Protein AF-A0A382MS43-F1 (afdb_monomer)

Organism: NCBI:txid408172

pLDDT: mean 93.51, std 7.99, range [49.44, 97.81]

Secondary structure (DSSP, 8-state):
-PPEEEEEEEETTTTEEEEEEE-TTSPEEEEEE-TTSPPPTTS-HHHHHHHHHH--HHHHHHHHHHHHHHHHHHT--

Solvent-accessible surface area (backbone atoms only — not comparable to full-atom values): 4653 Å² total; per-residue (Å²): 132,83,58,44,84,71,47,79,45,76,44,74,92,55,46,26,39,40,38,35,25,34,37,96,87,70,46,81,47,74,52,75,48,53,64,87,61,83,81,60,93,87,52,56,64,73,58,51,54,49,44,64,73,56,50,38,72,67,36,38,50,55,43,52,52,50,51,53,55,51,52,54,64,69,71,72,119

Nearest PDB structures (foldseek):
  2yhh-assembly1_A  TM=6.141E-01  e=1.905E-01  Microcystis aeruginosa
  7w3k-assembly1_F  TM=6.693E-01  e=2.704E+00  Homo sapiens
  5g3q-assembly2_B  TM=3.028E-01  e=4.417E-01  Homo sapiens
  8dml-assembly2_C  TM=4.935E-01  e=1.024E+00  Vibrio parahaemolyticus
  3gyx-assembly6_L  TM=4.845E-01  e=3.737E+00  Megalodesulfovibrio gigas

Foldseek 3Di:
DDFAWDDWDFDDPLRKTWTWTQDPVRDIDIDIHGLPDDDDPPDDVVVVVSSVVRSDPVSVVVVVVVVVVVVVVVPPD

Radius of gyration: 14.91 Å; Cα contacts (8 Å, |Δi|>4): 92; chains: 1; bounding box: 41×23×39 Å

Mean predicted aligned error: 3.9 Å

Structure (mmCIF, N/CA/C/O backbone):
data_AF-A0A382MS43-F1
#
_entry.id   AF-A0A382MS43-F1
#
loop_
_atom_site.group_PDB
_atom_site.id
_atom_site.type_symbol
_atom_site.label_atom_id
_atom_site.label_alt_id
_atom_site.label_comp_id
_atom_site.label_asym_id
_atom_site.label_entity_id
_atom_site.label_seq_id
_atom_site.pdbx_PDB_ins_code
_atom_site.Cartn_x
_atom_site.Cartn_y
_atom_site.Cartn_z
_atom_site.occupancy
_atom_site.B_iso_or_equiv
_atom_site.auth_seq_id
_atom_site.auth_comp_id
_atom_site.auth_asym_id
_atom_site.auth_atom_id
_atom_site.pdbx_PDB_model_num
ATOM 1 N N . MET A 1 1 ? 4.862 -5.356 -21.534 1.00 61.72 1 MET A N 1
ATOM 2 C CA . MET A 1 1 ? 6.010 -5.567 -20.633 1.00 61.72 1 MET A CA 1
ATOM 3 C C . MET A 1 1 ? 5.575 -5.076 -19.252 1.00 61.72 1 MET A C 1
ATOM 5 O O . MET A 1 1 ? 4.438 -4.628 -19.130 1.00 61.72 1 MET A O 1
ATOM 9 N N . ALA A 1 2 ? 6.366 -5.245 -18.190 1.00 76.81 2 ALA A N 1
ATOM 10 C CA . ALA A 1 2 ? 5.975 -4.725 -16.875 1.00 76.81 2 ALA A CA 1
ATOM 11 C C . ALA A 1 2 ? 6.171 -3.198 -16.838 1.00 76.81 2 ALA A C 1
ATOM 13 O O . ALA A 1 2 ? 7.247 -2.725 -17.199 1.00 76.81 2 ALA A O 1
ATOM 14 N N . ASN A 1 3 ? 5.164 -2.440 -16.388 1.00 89.62 3 ASN A N 1
ATOM 15 C CA . ASN A 1 3 ? 5.253 -0.978 -16.268 1.00 89.62 3 ASN A CA 1
ATOM 16 C C . ASN A 1 3 ? 6.457 -0.580 -15.411 1.00 89.62 3 ASN A C 1
ATOM 18 O O . ASN A 1 3 ? 6.693 -1.205 -14.382 1.00 89.62 3 ASN A O 1
ATOM 22 N N . THR A 1 4 ? 7.182 0.477 -15.767 1.00 93.50 4 THR A N 1
ATOM 23 C CA . THR A 1 4 ? 8.357 0.952 -15.021 1.00 93.50 4 THR A CA 1
ATOM 24 C C . THR A 1 4 ? 7.935 1.767 -13.802 1.00 93.50 4 THR A C 1
ATOM 26 O O . THR A 1 4 ? 7.136 2.692 -13.929 1.00 93.50 4 THR A O 1
ATOM 29 N N . LEU A 1 5 ? 8.482 1.468 -12.620 1.00 94.75 5 LEU A N 1
ATOM 30 C CA . LEU A 1 5 ? 8.229 2.268 -11.419 1.00 94.75 5 LEU A CA 1
ATOM 31 C C . LEU A 1 5 ? 8.752 3.695 -11.616 1.00 94.75 5 LEU A C 1
ATOM 33 O O . LEU A 1 5 ? 9.914 3.885 -11.964 1.00 94.75 5 LEU A O 1
ATOM 37 N N . ASN A 1 6 ? 7.895 4.687 -11.387 1.00 96.12 6 ASN A N 1
ATOM 38 C CA . ASN A 1 6 ? 8.247 6.097 -11.523 1.00 96.12 6 ASN A CA 1
ATOM 39 C C . ASN A 1 6 ? 8.327 6.794 -10.159 1.00 96.12 6 ASN A C 1
ATOM 41 O O . ASN A 1 6 ? 9.276 7.528 -9.909 1.00 96.12 6 ASN A O 1
ATOM 45 N N . GLU A 1 7 ? 7.342 6.580 -9.284 1.00 96.50 7 GLU A N 1
ATOM 46 C CA . GLU A 1 7 ? 7.261 7.283 -8.002 1.00 96.50 7 GLU A CA 1
ATOM 47 C C . GLU A 1 7 ? 6.439 6.487 -6.981 1.00 96.50 7 GLU A C 1
ATOM 49 O O . GLU A 1 7 ? 5.425 5.877 -7.327 1.00 96.50 7 GLU A O 1
ATOM 54 N N . ILE A 1 8 ? 6.856 6.540 -5.712 1.00 97.31 8 ILE A N 1
ATOM 55 C CA . ILE A 1 8 ? 6.084 6.060 -4.561 1.00 97.31 8 ILE A CA 1
ATOM 56 C C . ILE A 1 8 ? 5.922 7.231 -3.592 1.00 97.31 8 ILE A C 1
ATOM 58 O O . ILE A 1 8 ? 6.910 7.798 -3.128 1.00 97.31 8 ILE A O 1
ATOM 62 N N . THR A 1 9 ? 4.681 7.585 -3.263 1.00 97.38 9 THR A N 1
ATOM 63 C CA . THR A 1 9 ? 4.376 8.609 -2.253 1.00 97.38 9 THR A CA 1
ATOM 64 C C . THR A 1 9 ? 3.525 8.030 -1.135 1.00 97.38 9 THR A C 1
ATOM 66 O O . THR A 1 9 ? 2.657 7.192 -1.368 1.00 97.38 9 THR A O 1
ATOM 69 N N . VAL A 1 10 ? 3.772 8.489 0.090 1.00 97.00 10 VAL A N 1
ATOM 70 C CA . VAL A 1 10 ? 2.974 8.133 1.268 1.00 97.00 10 VAL A CA 1
ATOM 71 C C . VAL A 1 10 ? 1.965 9.247 1.501 1.00 97.00 10 VAL A C 1
ATOM 73 O O . VAL A 1 10 ? 2.329 10.422 1.502 1.00 97.00 10 VAL A O 1
ATOM 76 N N . SER A 1 11 ? 0.694 8.897 1.662 1.00 93.88 11 SER A N 1
ATOM 77 C CA . SER A 1 11 ? -0.395 9.869 1.728 1.00 93.88 11 SER A CA 1
ATOM 78 C C . SER A 1 11 ? -1.391 9.532 2.833 1.00 93.88 11 SER A C 1
ATOM 80 O O . SER A 1 11 ? -1.771 8.375 3.006 1.00 93.88 11 SER A O 1
ATOM 82 N N . GLY A 1 12 ? -1.854 10.576 3.526 1.00 93.00 12 GLY A N 1
ATOM 83 C CA . GLY A 1 12 ? -2.861 10.480 4.580 1.00 93.00 12 GLY A CA 1
ATOM 84 C C . GLY A 1 12 ? -2.335 9.900 5.892 1.00 93.00 12 GLY A C 1
ATOM 85 O O . GLY A 1 12 ? -1.175 9.494 6.002 1.00 93.00 12 GLY A O 1
ATOM 86 N N . ASP A 1 13 ? -3.224 9.855 6.879 1.00 92.38 13 ASP A N 1
ATOM 87 C CA . ASP A 1 13 ? -2.892 9.450 8.249 1.00 92.38 13 ASP A CA 1
ATOM 88 C C . ASP A 1 13 ? -2.606 7.945 8.354 1.00 92.38 13 ASP A C 1
ATOM 90 O O . ASP A 1 13 ? -1.739 7.523 9.115 1.00 92.38 13 ASP A O 1
ATOM 94 N N . TYR A 1 14 ? -3.245 7.138 7.501 1.00 96.12 14 TYR A N 1
ATOM 95 C CA . TYR A 1 14 ? -3.083 5.679 7.449 1.00 96.12 14 TYR A CA 1
ATOM 96 C C . TYR A 1 14 ? -1.989 5.212 6.478 1.00 96.12 14 TYR A C 1
ATOM 98 O O . TYR A 1 14 ? -1.946 4.044 6.094 1.00 96.12 14 TYR A O 1
ATOM 106 N N . LYS A 1 15 ? -1.110 6.132 6.054 1.00 97.06 15 LYS A N 1
ATOM 107 C CA . LYS A 1 15 ? 0.087 5.836 5.252 1.00 97.06 15 LYS A CA 1
ATOM 108 C C . LYS A 1 15 ? -0.204 5.054 3.966 1.00 97.06 15 LYS A C 1
ATOM 110 O O . LYS A 1 15 ? 0.495 4.101 3.624 1.00 97.06 15 LYS A O 1
ATOM 115 N N . HIS A 1 16 ? -1.224 5.467 3.216 1.00 97.38 16 HIS A N 1
ATOM 116 C CA . HIS A 1 16 ? -1.522 4.845 1.927 1.00 97.38 16 HIS A CA 1
ATOM 117 C C . HIS A 1 16 ? -0.359 5.063 0.960 1.00 97.38 16 HIS A C 1
ATOM 119 O O . HIS A 1 16 ? 0.125 6.190 0.804 1.00 97.38 16 HIS A O 1
ATOM 125 N N . LEU A 1 17 ? 0.058 3.999 0.279 1.00 97.81 17 LEU A N 1
ATOM 126 C CA . LEU A 1 17 ? 1.101 4.074 -0.735 1.00 97.81 17 LEU A CA 1
ATOM 127 C C . LEU A 1 17 ? 0.457 4.391 -2.076 1.00 97.81 17 LEU A C 1
ATOM 129 O O . LEU A 1 17 ? -0.317 3.596 -2.60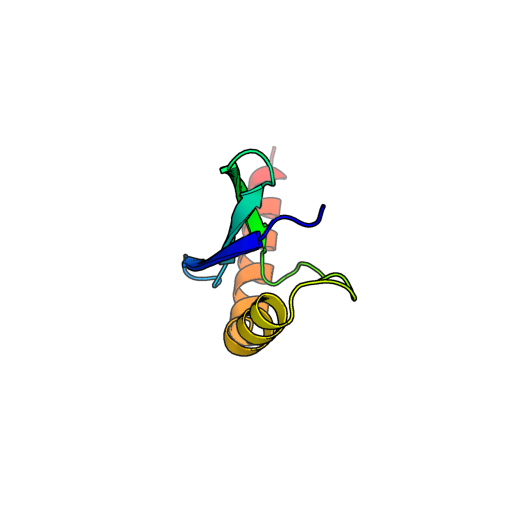4 1.00 97.81 17 LEU A O 1
ATOM 133 N N . ARG A 1 18 ? 0.773 5.552 -2.645 1.00 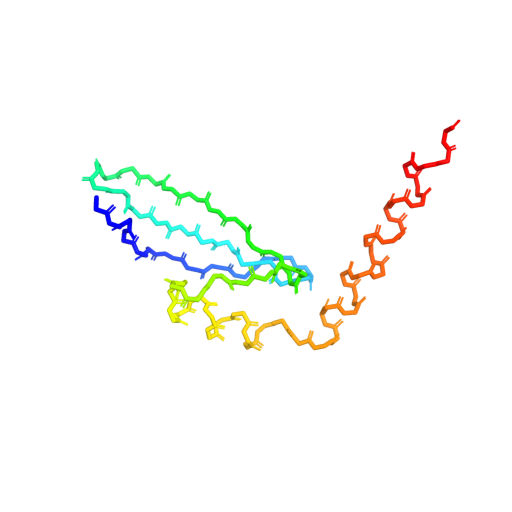97.62 18 ARG A N 1
ATOM 134 C CA . ARG A 1 18 ? 0.392 5.902 -4.013 1.00 97.62 18 ARG A CA 1
ATOM 135 C C . ARG A 1 18 ? 1.571 5.627 -4.926 1.00 97.62 18 ARG A C 1
ATOM 137 O O . ARG A 1 18 ? 2.610 6.278 -4.824 1.00 97.62 18 ARG A O 1
ATOM 144 N N . ILE A 1 19 ? 1.381 4.672 -5.820 1.00 97.19 19 ILE A N 1
ATOM 145 C CA . ILE A 1 19 ? 2.399 4.199 -6.746 1.00 97.19 19 ILE A CA 1
ATOM 146 C C . ILE A 1 19 ? 2.044 4.728 -8.129 1.00 97.19 19 ILE A C 1
ATOM 148 O O . ILE A 1 19 ? 0.923 4.534 -8.610 1.00 97.19 19 ILE A O 1
ATOM 152 N N . ARG A 1 20 ? 3.002 5.404 -8.762 1.00 97.25 20 ARG A N 1
ATOM 153 C CA . ARG A 1 20 ? 2.940 5.806 -10.165 1.00 97.25 20 ARG A CA 1
ATOM 154 C C . ARG A 1 20 ? 3.953 4.992 -10.950 1.00 97.25 20 ARG A C 1
ATOM 156 O O . ARG A 1 20 ? 5.129 4.929 -10.596 1.00 97.25 20 ARG A O 1
ATOM 163 N N . GLU A 1 21 ? 3.494 4.422 -12.048 1.00 96.25 21 GLU A N 1
ATOM 164 C CA . GLU A 1 21 ? 4.291 3.649 -12.991 1.00 96.25 21 GLU A CA 1
ATOM 165 C C . GLU A 1 21 ? 4.106 4.236 -14.396 1.00 96.25 21 GLU A C 1
ATOM 167 O 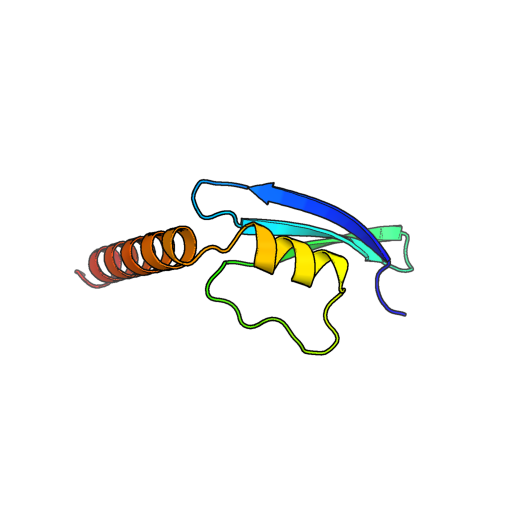O . GLU A 1 21 ? 3.066 4.827 -14.697 1.00 96.25 21 GLU A O 1
ATOM 172 N N . ILE A 1 22 ? 5.116 4.093 -15.249 1.00 96.50 22 ILE A N 1
ATOM 173 C CA . ILE A 1 22 ? 5.054 4.436 -16.671 1.00 96.50 22 ILE A CA 1
ATOM 174 C C . ILE A 1 22 ? 4.851 3.146 -17.468 1.00 96.50 22 ILE A C 1
ATOM 176 O O . ILE A 1 22 ? 5.623 2.197 -17.319 1.00 96.50 22 ILE A O 1
ATOM 180 N N . THR A 1 23 ? 3.815 3.103 -18.297 1.00 93.81 23 THR A N 1
ATOM 181 C CA . THR A 1 23 ? 3.559 1.998 -19.226 1.00 93.81 23 THR A CA 1
ATOM 182 C C . THR A 1 23 ? 4.537 2.040 -20.400 1.00 93.81 23 THR A C 1
ATOM 184 O O . THR A 1 23 ? 5.173 3.058 -20.670 1.00 93.81 23 THR A O 1
ATOM 187 N N . ASP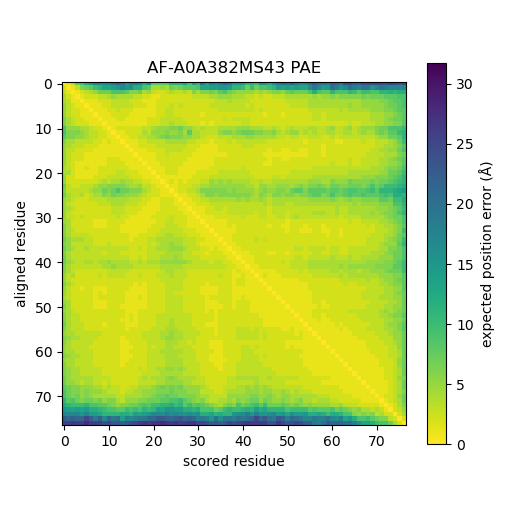 A 1 24 ? 4.604 0.960 -21.176 1.00 90.81 24 ASP A N 1
ATOM 188 C CA . ASP A 1 24 ? 5.428 0.915 -22.393 1.00 90.81 24 ASP A CA 1
ATOM 189 C C . ASP A 1 24 ? 5.018 1.973 -23.443 1.00 90.81 24 ASP A C 1
ATOM 191 O O . ASP A 1 24 ? 5.832 2.367 -24.275 1.00 90.81 24 ASP A O 1
ATOM 195 N N . SER A 1 25 ? 3.768 2.457 -23.399 1.00 93.44 25 SER A N 1
ATOM 196 C CA . SER A 1 25 ? 3.267 3.557 -24.239 1.00 93.44 25 SER A CA 1
ATOM 197 C C . SER A 1 25 ? 3.683 4.951 -23.751 1.00 93.44 25 SER A C 1
ATOM 199 O O . SER A 1 25 ? 3.435 5.934 -24.446 1.00 93.44 25 SER A O 1
ATOM 201 N N . GLY A 1 26 ? 4.320 5.055 -22.580 1.00 92.44 26 GLY A N 1
ATOM 202 C CA . GLY A 1 26 ? 4.661 6.327 -21.940 1.00 92.44 26 GLY A CA 1
ATOM 203 C C . GLY A 1 26 ? 3.536 6.926 -21.089 1.00 92.44 26 GLY A C 1
ATOM 204 O O . GLY A 1 26 ? 3.705 8.017 -20.545 1.00 92.44 26 GLY A O 1
ATOM 205 N N . ASP A 1 27 ? 2.408 6.227 -20.941 1.00 95.69 27 ASP A N 1
ATOM 206 C CA . ASP A 1 27 ? 1.287 6.672 -20.114 1.00 95.69 27 ASP A CA 1
ATOM 207 C C . ASP A 1 27 ? 1.539 6.401 -18.628 1.00 95.69 27 ASP A C 1
ATOM 209 O O . ASP A 1 27 ? 2.321 5.532 -18.242 1.00 95.69 27 ASP A O 1
ATOM 213 N N . TYR A 1 28 ? 0.829 7.127 -17.765 1.00 95.56 28 TYR A N 1
ATOM 214 C CA . TYR A 1 28 ? 0.903 6.911 -16.323 1.00 95.56 28 TYR A CA 1
ATOM 215 C C . TYR A 1 28 ? -0.168 5.940 -15.834 1.00 95.56 28 TYR A C 1
ATOM 217 O O . TYR A 1 28 ? -1.356 6.271 -15.821 1.00 95.56 28 TYR A O 1
ATOM 225 N N . HIS A 1 29 ? 0.272 4.807 -15.297 1.00 95.00 29 HIS A N 1
ATOM 226 C CA . HIS A 1 29 ? -0.545 3.925 -14.476 1.00 95.00 29 HIS A CA 1
ATOM 227 C C . HIS A 1 29 ? -0.404 4.327 -13.001 1.00 95.00 29 HIS A C 1
ATOM 229 O O . HIS A 1 29 ? 0.702 4.565 -12.514 1.00 95.00 29 HIS A O 1
ATOM 235 N N . ARG A 1 30 ? -1.523 4.461 -12.282 1.00 95.00 30 ARG A N 1
ATOM 236 C CA . ARG A 1 30 ? -1.528 4.848 -10.865 1.00 95.00 30 ARG A CA 1
ATOM 237 C C . ARG A 1 30 ? -2.362 3.868 -10.066 1.00 95.00 30 ARG A C 1
ATOM 239 O O . ARG A 1 30 ? -3.499 3.594 -10.436 1.00 95.00 30 ARG A O 1
ATOM 246 N N . ARG A 1 31 ? -1.824 3.422 -8.936 1.00 95.44 31 ARG A N 1
ATOM 247 C CA . ARG A 1 31 ? -2.537 2.583 -7.971 1.00 95.44 31 ARG A CA 1
ATOM 248 C C . ARG A 1 31 ? -2.279 3.052 -6.550 1.00 95.44 31 ARG A C 1
ATOM 250 O O . ARG A 1 31 ? -1.270 3.699 -6.270 1.00 95.44 31 ARG A O 1
ATOM 257 N N . VAL A 1 32 ? -3.220 2.742 -5.669 1.00 96.50 32 VAL A N 1
ATOM 258 C CA . VAL A 1 32 ? -3.135 3.052 -4.243 1.00 96.50 32 VAL A CA 1
ATOM 259 C C . VAL A 1 32 ? -3.232 1.749 -3.476 1.00 96.50 32 VAL A C 1
ATOM 261 O O . VAL A 1 32 ? -4.156 0.977 -3.714 1.00 96.50 32 VAL A O 1
ATOM 264 N N . LEU A 1 33 ? -2.282 1.522 -2.576 1.00 97.38 33 LEU A N 1
ATOM 265 C CA . LEU A 1 33 ? -2.283 0.385 -1.668 1.00 97.38 33 LEU A CA 1
ATOM 266 C C . LEU A 1 33 ? -2.539 0.876 -0.243 1.00 97.38 33 LEU A C 1
ATOM 268 O O . LEU A 1 33 ? -1.974 1.888 0.189 1.00 97.38 33 LEU A O 1
ATOM 272 N N . THR A 1 34 ? -3.397 0.158 0.471 1.00 97.12 34 THR A N 1
ATOM 273 C CA . THR A 1 34 ? -3.740 0.410 1.875 1.00 97.12 34 THR A CA 1
ATOM 274 C C . THR A 1 34 ? -3.121 -0.663 2.767 1.00 97.12 34 THR A C 1
ATOM 276 O O . THR A 1 34 ? -2.816 -1.762 2.306 1.00 97.12 34 THR A O 1
ATOM 279 N N . CYS A 1 35 ? -2.920 -0.352 4.048 1.00 96.81 35 CYS A N 1
ATOM 280 C CA . CYS A 1 35 ? -2.132 -1.184 4.964 1.00 96.81 35 CYS A CA 1
ATOM 281 C C . CYS A 1 35 ? -2.766 -2.531 5.353 1.00 96.81 35 CYS A C 1
ATOM 283 O O . CYS A 1 35 ? -2.113 -3.360 5.984 1.00 96.81 35 CYS A O 1
ATOM 285 N N . ASP A 1 36 ? -4.022 -2.755 4.975 1.00 95.94 36 ASP A N 1
ATOM 286 C CA . ASP A 1 36 ? -4.753 -4.014 5.116 1.00 95.94 36 ASP A CA 1
ATOM 287 C C . ASP A 1 36 ? -4.670 -4.920 3.874 1.00 95.94 36 ASP A C 1
ATOM 289 O O . ASP A 1 36 ? -5.162 -6.048 3.908 1.00 95.94 36 ASP A O 1
ATOM 293 N N . MET A 1 37 ? -4.076 -4.450 2.772 1.00 96.00 37 MET A N 1
ATOM 294 C CA . MET A 1 37 ? -3.889 -5.258 1.568 1.00 96.00 37 MET A CA 1
ATOM 295 C C . MET A 1 37 ? -2.718 -6.231 1.730 1.00 96.00 37 MET A C 1
ATOM 297 O O . MET A 1 37 ? -1.674 -5.897 2.287 1.00 96.00 37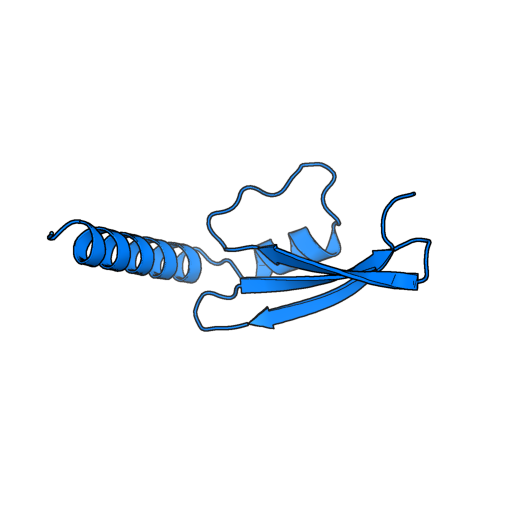 MET A O 1
ATOM 301 N N . THR A 1 38 ? -2.867 -7.433 1.171 1.00 94.88 38 THR A N 1
ATOM 302 C CA . THR A 1 38 ? -1.750 -8.373 1.001 1.00 94.88 38 THR A CA 1
ATOM 303 C C . THR A 1 38 ? -1.028 -8.056 -0.306 1.00 94.88 38 THR A C 1
ATOM 305 O O . THR A 1 38 ? -1.659 -8.018 -1.362 1.00 94.88 38 THR A O 1
ATOM 308 N N . LEU A 1 39 ? 0.281 -7.803 -0.239 1.00 95.06 39 LEU A N 1
ATOM 309 C CA . LEU A 1 39 ? 1.106 -7.563 -1.425 1.00 95.06 39 LEU A CA 1
ATOM 310 C C . LEU A 1 39 ? 1.405 -8.881 -2.144 1.00 95.06 39 LEU A C 1
ATOM 312 O O . LEU A 1 39 ? 1.619 -9.901 -1.494 1.00 95.06 39 LEU A O 1
ATOM 316 N N . ALA A 1 40 ? 1.438 -8.849 -3.477 1.00 94.38 40 ALA A N 1
ATOM 317 C CA . ALA A 1 40 ? 1.792 -10.017 -4.276 1.00 94.38 40 ALA A CA 1
ATOM 318 C C . ALA A 1 40 ? 3.273 -10.403 -4.094 1.00 94.38 40 ALA A 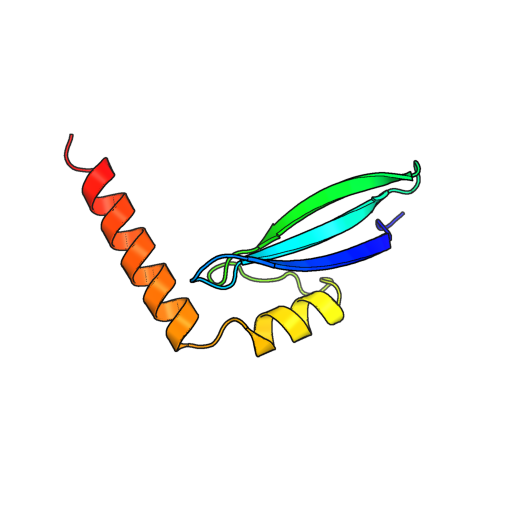C 1
ATOM 320 O O . ALA A 1 40 ? 4.133 -9.554 -3.836 1.00 94.38 40 ALA A O 1
ATOM 321 N N . ASP A 1 41 ? 3.592 -11.684 -4.275 1.00 93.56 41 ASP A N 1
ATOM 322 C CA . ASP A 1 41 ? 4.967 -12.182 -4.145 1.00 93.56 41 ASP A CA 1
ATOM 323 C C . ASP A 1 41 ? 5.911 -11.589 -5.200 1.00 93.56 41 ASP A C 1
ATOM 325 O O . ASP A 1 41 ? 7.087 -11.364 -4.917 1.00 93.56 41 ASP A O 1
ATOM 329 N N . ASP A 1 42 ? 5.404 -11.268 -6.389 1.00 92.81 42 ASP A N 1
ATOM 330 C CA . ASP A 1 42 ? 6.131 -10.620 -7.485 1.00 92.81 42 ASP A CA 1
ATOM 331 C C . ASP A 1 42 ? 6.030 -9.083 -7.464 1.00 92.81 42 ASP A C 1
ATOM 333 O O . ASP A 1 42 ? 6.479 -8.409 -8.393 1.00 92.81 42 ASP A O 1
ATOM 337 N N . GLU A 1 43 ? 5.481 -8.512 -6.387 1.00 94.44 43 GLU A N 1
ATOM 338 C CA . GLU A 1 43 ? 5.451 -7.068 -6.182 1.00 94.44 43 GLU A CA 1
ATOM 339 C C . GLU A 1 43 ? 6.871 -6.484 -6.106 1.00 94.44 43 GLU A C 1
ATOM 341 O O . GLU A 1 43 ? 7.815 -7.121 -5.625 1.00 94.44 43 GLU A O 1
ATOM 346 N N . ARG A 1 44 ? 7.017 -5.235 -6.557 1.00 93.88 44 ARG A N 1
ATOM 347 C CA . ARG A 1 44 ? 8.304 -4.530 -6.577 1.00 93.88 44 ARG A CA 1
ATOM 348 C C . ARG A 1 44 ? 8.896 -4.416 -5.175 1.00 93.88 44 ARG A C 1
ATOM 350 O O . ARG A 1 44 ? 8.204 -4.010 -4.241 1.00 93.88 44 ARG A O 1
ATOM 357 N N . GLN A 1 45 ? 10.189 -4.709 -5.040 1.00 95.88 4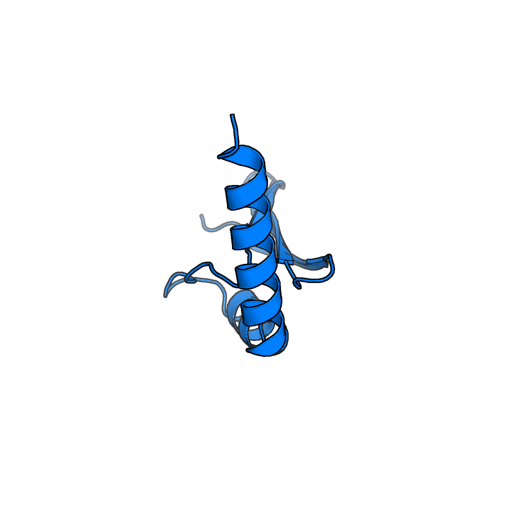5 GLN A N 1
ATOM 358 C CA . GLN A 1 45 ? 10.857 -4.700 -3.739 1.00 95.88 45 GLN A CA 1
ATOM 359 C C . GLN A 1 45 ? 10.783 -3.320 -3.077 1.00 95.88 45 GLN A C 1
ATOM 361 O O . GLN A 1 45 ? 10.475 -3.232 -1.898 1.00 95.88 45 GLN A O 1
ATOM 366 N N . GLU A 1 46 ? 10.918 -2.238 -3.844 1.00 96.31 46 GLU A N 1
ATOM 367 C CA . GLU A 1 46 ? 10.819 -0.872 -3.323 1.00 96.31 46 GLU A CA 1
ATOM 368 C C . GLU A 1 46 ? 9.429 -0.558 -2.747 1.00 96.31 46 GLU A C 1
ATOM 370 O O . GLU A 1 46 ? 9.301 0.228 -1.807 1.00 96.31 46 GLU A O 1
ATOM 375 N N . VAL A 1 47 ? 8.374 -1.173 -3.295 1.00 96.44 47 VAL A N 1
ATOM 376 C CA . VAL A 1 47 ? 7.008 -1.056 -2.764 1.00 96.44 47 VAL A CA 1
ATOM 377 C C . VAL A 1 47 ? 6.880 -1.849 -1.468 1.00 96.44 47 VAL A C 1
ATOM 379 O O . VAL A 1 47 ? 6.319 -1.330 -0.503 1.00 96.44 47 VAL A O 1
ATOM 382 N N . LYS A 1 48 ? 7.426 -3.071 -1.426 1.00 97.31 48 LYS A N 1
ATOM 383 C CA . LYS A 1 48 ? 7.436 -3.915 -0.223 1.00 97.31 48 LYS A CA 1
ATOM 384 C C . LYS A 1 48 ? 8.198 -3.256 0.923 1.00 97.31 48 LYS A C 1
ATOM 386 O O . LYS A 1 48 ? 7.646 -3.138 2.010 1.00 97.31 48 LYS A O 1
ATOM 391 N N . ASP A 1 49 ? 9.395 -2.741 0.658 1.00 97.50 49 ASP A N 1
ATOM 392 C CA . ASP A 1 49 ? 10.226 -2.055 1.651 1.00 97.50 49 ASP A CA 1
ATOM 393 C C . ASP A 1 49 ? 9.503 -0.826 2.212 1.00 97.50 49 ASP A C 1
ATOM 395 O O . ASP A 1 49 ? 9.518 -0.561 3.415 1.00 97.50 49 ASP A O 1
ATOM 399 N N . LYS A 1 50 ? 8.814 -0.069 1.346 1.00 97.19 50 LYS A N 1
ATOM 400 C CA . LYS A 1 50 ? 8.050 1.102 1.781 1.00 97.19 50 LYS A CA 1
ATOM 401 C C . LYS A 1 50 ? 6.817 0.717 2.596 1.00 97.19 50 LYS A C 1
ATOM 403 O O . LYS A 1 50 ? 6.496 1.408 3.559 1.00 97.19 50 LYS A O 1
ATOM 408 N N . ALA A 1 51 ? 6.140 -0.368 2.227 1.00 97.19 51 ALA A N 1
ATOM 409 C CA . ALA A 1 51 ? 5.028 -0.914 2.994 1.00 97.19 51 ALA A CA 1
ATOM 410 C C . ALA A 1 51 ? 5.486 -1.381 4.378 1.00 97.19 51 ALA A C 1
ATOM 412 O O . ALA A 1 51 ? 4.868 -1.012 5.368 1.00 97.19 51 ALA A O 1
ATOM 413 N N . GLU A 1 52 ? 6.592 -2.117 4.468 1.00 96.50 52 GLU A N 1
ATOM 414 C CA . GLU A 1 52 ? 7.159 -2.561 5.745 1.00 96.50 52 GLU A CA 1
ATOM 415 C C . GLU A 1 52 ? 7.564 -1.379 6.637 1.00 96.50 52 GLU A C 1
ATOM 417 O O . GLU A 1 52 ? 7.265 -1.375 7.831 1.00 96.50 52 GLU A O 1
ATOM 422 N N . ALA A 1 53 ? 8.173 -0.341 6.056 1.00 96.94 53 ALA A N 1
ATOM 423 C CA . ALA A 1 53 ? 8.602 0.842 6.797 1.00 96.94 53 ALA A CA 1
ATOM 424 C C . ALA A 1 53 ? 7.438 1.700 7.328 1.00 96.94 53 ALA A C 1
ATOM 426 O O . ALA A 1 53 ? 7.542 2.277 8.409 1.00 96.94 53 ALA A O 1
ATOM 427 N N . GLU A 1 54 ? 6.350 1.835 6.565 1.00 97.44 54 GLU A N 1
ATOM 428 C CA . GLU A 1 54 ? 5.271 2.782 6.881 1.00 97.44 54 GLU A CA 1
ATOM 429 C C . GLU A 1 54 ? 4.043 2.113 7.517 1.00 97.44 54 GLU A C 1
ATOM 431 O O . GLU A 1 54 ? 3.326 2.751 8.289 1.00 97.44 54 GLU A O 1
ATOM 436 N N . TRP A 1 55 ? 3.769 0.840 7.215 1.00 97.38 55 TRP A N 1
ATOM 437 C CA . TRP A 1 55 ? 2.603 0.108 7.725 1.00 97.38 55 TRP A CA 1
ATOM 438 C C . TRP A 1 55 ? 2.920 -0.615 9.028 1.00 97.38 55 TRP A C 1
ATOM 440 O O . TRP A 1 55 ? 2.834 -1.845 9.135 1.00 97.38 55 TRP A O 1
ATOM 450 N N . THR A 1 56 ? 3.254 0.185 10.035 1.00 96.69 56 THR A N 1
ATOM 451 C CA . THR A 1 56 ? 3.432 -0.284 11.408 1.00 96.69 56 THR A CA 1
ATOM 452 C C . THR A 1 56 ? 2.131 -0.869 11.964 1.00 96.69 56 THR A C 1
ATOM 454 O O . THR A 1 56 ? 1.032 -0.592 11.468 1.00 96.69 56 THR A O 1
ATOM 457 N N . ASP A 1 57 ? 2.237 -1.656 13.034 1.00 96.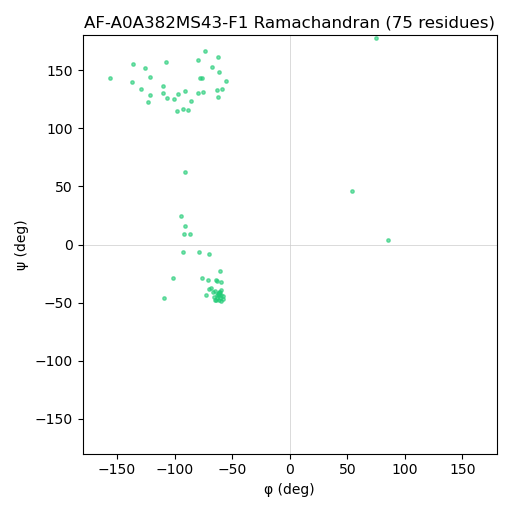88 57 ASP A N 1
ATOM 458 C CA . ASP A 1 57 ? 1.066 -2.235 13.702 1.00 96.88 57 ASP A CA 1
ATOM 459 C C . ASP A 1 57 ? 0.097 -1.162 14.222 1.00 96.88 57 ASP A C 1
ATOM 461 O O . ASP A 1 57 ? -1.119 -1.360 14.200 1.00 96.88 57 ASP A O 1
ATOM 465 N N . GLU A 1 58 ? 0.613 0.002 14.623 1.00 96.31 58 GLU A N 1
ATOM 466 C CA . GLU A 1 58 ? -0.196 1.156 15.026 1.00 96.31 58 GLU A CA 1
ATOM 467 C C . GLU A 1 58 ? -1.031 1.692 13.856 1.00 96.31 58 GLU A C 1
ATOM 469 O O . GLU A 1 58 ? -2.243 1.865 13.987 1.00 96.31 58 GLU A O 1
ATOM 474 N N . VAL A 1 59 ? -0.412 1.882 12.686 1.00 96.88 59 VAL A N 1
ATOM 475 C CA . VAL A 1 59 ? -1.098 2.355 11.474 1.00 96.88 59 VAL A CA 1
ATOM 476 C C . VAL A 1 59 ? -2.160 1.353 11.021 1.00 96.88 59 VAL A C 1
ATOM 478 O O . VAL A 1 59 ? -3.284 1.746 10.699 1.00 96.88 59 VAL A O 1
ATOM 481 N N . LYS A 1 60 ? -1.835 0.055 11.034 1.00 96.88 60 LYS A N 1
ATOM 482 C CA . LYS A 1 60 ? -2.781 -1.021 10.699 1.00 96.88 60 LYS A CA 1
ATOM 483 C C . LYS A 1 60 ? -3.968 -1.052 11.660 1.00 96.88 60 LYS A C 1
ATOM 485 O O . LYS A 1 60 ? -5.110 -1.158 11.216 1.00 96.88 60 LYS A O 1
ATOM 490 N N . SER A 1 61 ? -3.710 -0.903 12.958 1.00 96.69 61 SER A N 1
ATOM 491 C CA . SER A 1 61 ? -4.756 -0.874 13.986 1.00 96.69 61 SER A CA 1
ATOM 492 C C . SER A 1 61 ? -5.663 0.349 13.834 1.00 96.69 61 SER A C 1
ATOM 494 O O . SER A 1 61 ? -6.885 0.217 13.859 1.00 96.69 61 SER A O 1
ATOM 496 N N . ALA A 1 62 ? -5.086 1.534 13.605 1.00 97.12 62 ALA A N 1
ATOM 497 C CA . ALA A 1 62 ? -5.846 2.762 13.384 1.00 97.12 62 ALA A CA 1
ATOM 498 C C . ALA A 1 62 ? -6.741 2.670 12.135 1.00 97.12 62 ALA A C 1
ATOM 500 O O . ALA A 1 62 ? -7.903 3.079 12.173 1.00 97.12 62 ALA A O 1
ATOM 501 N N . TRP A 1 63 ? -6.230 2.088 11.045 1.00 96.88 63 TRP A N 1
ATOM 502 C CA . TRP A 1 63 ? -7.005 1.868 9.823 1.00 96.88 63 TRP A CA 1
ATOM 503 C C . TRP A 1 63 ? -8.139 0.856 10.010 1.00 96.88 63 TRP A C 1
ATOM 505 O O . TRP A 1 63 ? -9.251 1.080 9.528 1.00 96.88 63 TRP A O 1
ATOM 515 N N . ALA A 1 64 ? -7.893 -0.238 10.736 1.00 96.75 64 ALA A N 1
ATOM 516 C CA . ALA A 1 64 ? -8.920 -1.228 11.048 1.00 96.75 64 ALA A CA 1
ATOM 517 C C . ALA A 1 64 ? -10.076 -0.613 11.855 1.00 96.75 64 ALA A C 1
ATOM 519 O O . ALA A 1 64 ? -11.238 -0.801 11.490 1.00 96.75 64 ALA A O 1
ATOM 520 N N . THR A 1 65 ? -9.765 0.182 12.887 1.00 97.12 65 THR A N 1
ATOM 521 C CA . THR A 1 65 ? -10.769 0.927 13.665 1.00 97.12 65 THR A CA 1
ATOM 522 C C . THR A 1 65 ? -11.557 1.882 12.778 1.00 97.12 65 THR A C 1
ATOM 524 O O . THR A 1 65 ? -12.786 1.854 12.791 1.00 97.12 65 THR A O 1
ATOM 527 N N . PHE A 1 66 ? -10.873 2.675 11.947 1.00 95.75 66 PHE A N 1
ATOM 528 C CA . PHE A 1 66 ? -11.540 3.595 11.029 1.00 95.75 66 PHE A CA 1
ATOM 529 C C . PHE A 1 66 ? -12.506 2.867 10.089 1.00 95.75 66 PHE A C 1
ATOM 531 O O . PHE A 1 66 ? -13.650 3.292 9.949 1.00 95.75 66 PHE A O 1
ATOM 538 N N . LYS A 1 67 ? -12.091 1.754 9.470 1.00 94.50 67 LYS A N 1
ATOM 539 C CA . LYS A 1 67 ? -12.977 0.981 8.587 1.00 94.50 67 LYS A CA 1
ATOM 540 C C . LYS A 1 67 ? -14.195 0.427 9.322 1.00 94.50 67 LYS A C 1
ATOM 542 O O . LYS A 1 67 ? -15.292 0.541 8.786 1.00 94.50 67 LYS A O 1
ATOM 547 N N . ALA A 1 68 ? -14.024 -0.101 10.534 1.00 95.19 68 ALA A N 1
ATOM 548 C CA . ALA A 1 68 ? -15.141 -0.586 11.344 1.00 95.19 68 ALA A CA 1
ATOM 549 C C . ALA A 1 68 ? -16.136 0.540 11.685 1.00 95.19 68 ALA A C 1
ATOM 551 O O . ALA A 1 68 ? -17.347 0.351 11.590 1.00 95.19 68 ALA A O 1
ATOM 552 N N . GLU A 1 69 ? -15.641 1.737 12.016 1.00 94.81 69 GLU A N 1
ATOM 553 C CA . GLU A 1 69 ? -16.490 2.913 12.242 1.00 94.81 69 GLU A CA 1
ATOM 55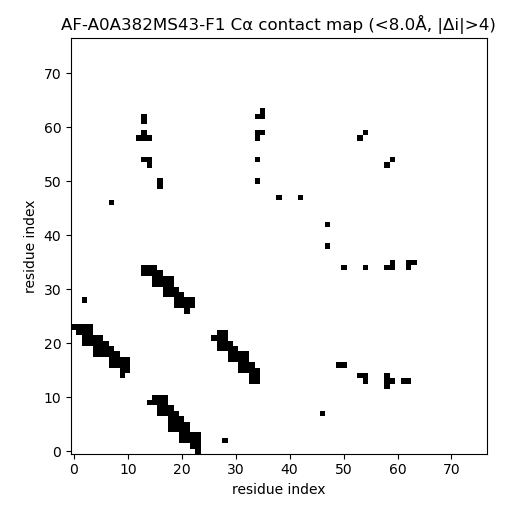4 C C . GLU A 1 69 ? -17.224 3.364 10.973 1.00 94.81 69 GLU A C 1
ATOM 556 O O . GLU A 1 69 ? -18.383 3.776 11.050 1.00 94.81 69 GLU A O 1
ATOM 561 N N . GLN A 1 70 ? -16.564 3.323 9.809 1.00 93.38 70 GLN A N 1
ATOM 562 C CA . GLN A 1 70 ? -17.208 3.654 8.536 1.00 93.38 70 GLN A CA 1
ATOM 563 C C . GLN A 1 70 ? -18.303 2.641 8.199 1.00 93.38 70 GLN A C 1
ATOM 565 O O . GLN A 1 70 ? -19.420 3.043 7.888 1.00 93.38 70 GLN A O 1
ATOM 570 N N . GLU A 1 71 ? -18.017 1.345 8.304 1.00 92.44 71 GLU A N 1
ATOM 571 C CA . GLU A 1 71 ? -18.991 0.282 8.040 1.00 92.44 71 GLU A CA 1
ATOM 572 C C . GLU A 1 71 ? -20.208 0.384 8.967 1.00 92.44 71 GLU A C 1
ATOM 574 O O . GLU A 1 71 ? -21.342 0.319 8.498 1.00 92.44 71 GLU A O 1
ATOM 579 N N . ALA A 1 72 ? -19.992 0.644 10.261 1.00 92.44 72 ALA A N 1
ATOM 580 C CA . ALA A 1 72 ? -21.081 0.873 11.205 1.00 92.44 72 ALA A CA 1
ATOM 581 C C . ALA A 1 72 ? -21.969 2.055 10.781 1.00 92.44 72 ALA A C 1
ATOM 583 O O . ALA A 1 72 ? -23.189 1.925 10.788 1.00 92.44 72 ALA A O 1
ATOM 584 N N . LYS A 1 73 ? -21.379 3.180 10.349 1.00 91.19 73 LYS A N 1
ATOM 585 C CA . LYS A 1 73 ? -22.137 4.354 9.876 1.00 91.19 73 LYS A CA 1
ATOM 586 C C . LYS A 1 73 ? -22.988 4.046 8.645 1.00 91.19 73 LYS A C 1
ATOM 588 O O . LYS A 1 73 ? -24.127 4.495 8.590 1.00 91.19 73 LYS A O 1
ATOM 593 N N . TYR A 1 74 ? -22.452 3.300 7.679 1.00 85.44 74 TYR A N 1
ATOM 594 C CA . TYR A 1 74 ? -23.172 2.970 6.444 1.00 85.44 74 TYR A CA 1
ATOM 595 C C . TYR A 1 74 ? -24.241 1.885 6.634 1.00 85.44 74 TYR A C 1
ATOM 597 O O . TYR A 1 74 ? -25.247 1.915 5.939 1.00 85.44 74 TYR A O 1
ATOM 605 N N . ASN A 1 75 ? -24.076 0.973 7.595 1.00 77.69 75 ASN A N 1
ATOM 606 C CA . ASN A 1 75 ? -25.052 -0.086 7.883 1.00 77.69 75 ASN A CA 1
ATOM 607 C C . ASN A 1 75 ? -26.171 0.341 8.858 1.00 77.69 75 ASN A C 1
ATOM 609 O O . ASN A 1 75 ? -26.915 -0.516 9.329 1.00 77.69 75 ASN A O 1
ATOM 613 N N . THR A 1 76 ? -26.289 1.632 9.202 1.00 64.69 76 THR A N 1
ATOM 614 C CA . THR A 1 76 ? -27.368 2.145 10.077 1.00 64.69 76 THR A CA 1
ATOM 615 C C . THR A 1 76 ? -28.584 2.691 9.293 1.00 64.69 76 THR A C 1
ATOM 617 O O . THR A 1 76 ? -29.320 3.524 9.822 1.00 64.69 76 THR A O 1
ATOM 620 N N . GLU A 1 77 ? -28.804 2.242 8.052 1.00 49.44 77 GLU A N 1
ATOM 621 C CA . GLU A 1 77 ? -30.053 2.448 7.281 1.00 49.44 77 GLU A CA 1
ATOM 622 C C . GLU A 1 77 ? -31.000 1.246 7.414 1.00 49.44 77 GLU A C 1
ATOM 624 O O . GLU A 1 77 ? -32.231 1.477 7.476 1.00 49.44 77 GLU A O 1
#

Sequence (77 aa):
MANTLNEITVSGDYKHLRIREITDSGDYHRRVLTCDMTLADDERQEVKDKAEAEWTDEVKSAWATFKAEQEAKYNTE